Protein AF-A0A7Y3EBX9-F1 (afdb_monomer_lite)

Foldseek 3Di:
DEEQALLALQNLLVVVVCVLVVHDDAYDHQNHDVRSLVCCQVVVDVDYGAQVQSALVVCVRDADAEAQAPADLCCPSRVNHYYPCVPSVDDAHHSHGPDDDDDDDPVCCVVCVVVVVVVLVVVVVLQPDVVNVVVVVVVVGDNSSDDDDDPVVVVVNVVRSVVSCVVCVVSRDDD

pLDDT: mean 93.64, std 4.09, range [60.25, 98.0]

Structure (mmCIF, N/CA/C/O backbone):
data_AF-A0A7Y3EBX9-F1
#
_entry.id   AF-A0A7Y3EBX9-F1
#
loop_
_atom_site.group_PDB
_atom_site.id
_atom_site.type_symbol
_atom_site.label_atom_id
_atom_site.label_alt_id
_atom_site.label_comp_id
_atom_site.label_asym_id
_atom_site.label_entity_id
_atom_site.label_seq_id
_atom_site.pdbx_PDB_ins_code
_atom_site.Cartn_x
_atom_site.Cartn_y
_atom_site.Cartn_z
_atom_site.occupancy
_atom_site.B_iso_or_equiv
_atom_site.auth_seq_id
_atom_site.auth_comp_id
_atom_site.auth_asym_id
_atom_site.auth_atom_id
_atom_site.pdbx_PDB_model_num
ATOM 1 N N . PHE A 1 1 ? -6.452 8.422 14.262 1.00 95.88 1 PHE A N 1
ATOM 2 C CA . PHE A 1 1 ? -5.916 7.100 13.866 1.00 95.88 1 PHE A CA 1
ATOM 3 C C . PHE A 1 1 ? -4.425 7.190 13.594 1.00 95.88 1 PHE A C 1
ATOM 5 O O . PHE A 1 1 ? -3.949 8.232 13.154 1.00 95.88 1 PHE A O 1
ATOM 12 N N . GLY A 1 2 ? -3.678 6.121 13.857 1.00 96.81 2 GLY A N 1
ATOM 13 C CA . GLY A 1 2 ? -2.231 6.094 13.668 1.00 96.81 2 GLY A CA 1
ATOM 14 C C . GLY A 1 2 ? -1.807 5.676 12.259 1.00 96.81 2 GLY A C 1
ATOM 15 O O . GLY A 1 2 ? -2.325 4.715 11.678 1.00 96.81 2 GLY A O 1
ATOM 16 N N . VAL A 1 3 ? -0.803 6.363 11.712 1.00 95.75 3 VAL A N 1
ATOM 17 C CA . VAL A 1 3 ? -0.184 6.036 10.419 1.00 95.75 3 VAL A CA 1
ATOM 18 C C . VAL A 1 3 ? 1.333 6.020 10.511 1.00 95.75 3 VAL A C 1
ATOM 20 O O . VAL A 1 3 ? 1.958 6.655 11.357 1.00 95.75 3 VAL A O 1
ATOM 23 N N . SER A 1 4 ? 1.972 5.272 9.612 1.00 93.00 4 SER A N 1
ATOM 24 C CA . SER A 1 4 ? 3.436 5.244 9.557 1.00 93.00 4 SER A CA 1
ATOM 25 C C . SER A 1 4 ? 4.034 6.545 9.018 1.00 93.00 4 SER A C 1
ATOM 27 O O . SER A 1 4 ? 5.142 6.899 9.408 1.00 93.00 4 SER A O 1
ATOM 29 N N . ARG A 1 5 ? 3.329 7.222 8.111 1.00 92.25 5 ARG A N 1
ATOM 30 C CA . ARG A 1 5 ? 3.642 8.536 7.531 1.00 92.25 5 ARG A CA 1
ATOM 31 C C . ARG A 1 5 ? 2.372 9.069 6.860 1.00 92.25 5 ARG A C 1
ATOM 33 O O . ARG A 1 5 ? 1.512 8.261 6.516 1.00 92.25 5 ARG A O 1
ATOM 40 N N . LEU A 1 6 ? 2.271 10.380 6.657 1.00 93.25 6 LEU A N 1
ATOM 41 C CA . LEU A 1 6 ? 1.079 10.999 6.067 1.00 93.25 6 LEU A CA 1
ATOM 42 C C . LEU A 1 6 ? 0.880 10.560 4.607 1.00 93.25 6 LEU A C 1
ATOM 44 O O . LEU A 1 6 ? -0.088 9.867 4.311 1.00 93.25 6 LEU A O 1
ATOM 48 N N . ALA A 1 7 ? 1.847 10.823 3.724 1.00 90.69 7 ALA A N 1
ATOM 49 C CA . ALA A 1 7 ? 1.825 10.358 2.334 1.00 90.69 7 ALA A CA 1
ATOM 50 C C . ALA A 1 7 ? 2.083 8.837 2.223 1.00 90.69 7 ALA A C 1
ATOM 52 O O . ALA A 1 7 ? 3.222 8.381 2.070 1.00 90.69 7 ALA A O 1
ATOM 53 N N . HIS A 1 8 ? 1.028 8.029 2.361 1.00 93.12 8 HIS A N 1
ATOM 54 C CA . HIS A 1 8 ? 1.095 6.565 2.324 1.00 93.12 8 HIS A CA 1
ATOM 55 C C . HIS A 1 8 ? -0.238 5.943 1.862 1.00 93.12 8 HIS A C 1
ATOM 57 O O . HIS A 1 8 ? -1.284 6.424 2.296 1.00 93.12 8 HIS A O 1
ATOM 63 N N . PRO A 1 9 ? -0.237 4.829 1.091 1.00 94.44 9 PRO A N 1
ATOM 64 C CA . PRO A 1 9 ? -1.472 4.197 0.602 1.00 94.44 9 PRO A CA 1
ATOM 65 C C . PRO A 1 9 ? -2.489 3.882 1.708 1.00 94.44 9 PRO A C 1
ATOM 67 O O . PRO A 1 9 ? -3.676 4.142 1.561 1.00 94.44 9 PRO A O 1
ATOM 70 N N . ALA A 1 10 ? -2.025 3.385 2.860 1.00 95.00 10 ALA A N 1
ATOM 71 C CA . ALA A 1 10 ? -2.914 3.090 3.987 1.00 95.00 10 ALA A CA 1
ATOM 72 C C . ALA A 1 10 ? -3.555 4.351 4.605 1.00 95.00 10 ALA A C 1
ATOM 74 O O . ALA A 1 10 ? -4.680 4.279 5.089 1.00 95.00 10 ALA A O 1
ATOM 75 N N . THR A 1 11 ? -2.866 5.499 4.574 1.00 95.75 11 THR A N 1
ATOM 76 C CA . THR A 1 11 ? -3.440 6.779 5.017 1.00 95.75 11 THR A CA 1
ATOM 77 C C . THR A 1 11 ? -4.552 7.203 4.068 1.00 95.75 11 THR A C 1
ATOM 79 O O . THR A 1 11 ? -5.636 7.535 4.528 1.00 95.75 11 THR A O 1
ATOM 82 N N . LEU A 1 12 ? -4.310 7.110 2.755 1.00 96.12 12 LEU A N 1
ATOM 83 C CA . LEU A 1 12 ? -5.316 7.411 1.732 1.00 96.12 12 LEU A CA 1
ATOM 84 C C . LEU A 1 12 ? -6.556 6.527 1.881 1.00 96.12 12 LEU A C 1
ATOM 86 O O . LEU A 1 12 ? -7.665 7.039 1.837 1.00 96.12 12 LEU A O 1
ATOM 90 N N . GLY A 1 13 ? -6.379 5.225 2.128 1.00 96.19 13 GLY A N 1
ATOM 91 C CA . GLY A 1 13 ? -7.501 4.306 2.340 1.00 96.19 13 GLY A CA 1
ATOM 92 C C . GLY A 1 13 ? -8.354 4.684 3.550 1.00 96.19 13 GLY A C 1
ATOM 93 O O . GLY A 1 13 ? -9.577 4.718 3.460 1.00 96.19 13 GLY A O 1
ATOM 94 N N . ALA A 1 14 ? -7.719 5.042 4.669 1.00 96.75 14 ALA A N 1
ATOM 95 C CA . ALA A 1 14 ? -8.440 5.500 5.853 1.00 96.75 14 ALA A CA 1
ATOM 96 C C . ALA A 1 14 ? -9.150 6.847 5.622 1.00 96.75 14 ALA A C 1
ATOM 98 O O . ALA A 1 14 ? -10.298 6.996 6.025 1.00 96.75 14 ALA A O 1
ATOM 99 N N . LEU A 1 15 ? -8.516 7.809 4.944 1.00 96.50 15 LEU A N 1
ATOM 100 C CA . LEU A 1 15 ? -9.149 9.092 4.612 1.00 96.50 15 LEU A CA 1
ATOM 101 C C . LEU A 1 15 ? -10.332 8.917 3.650 1.00 96.50 15 LEU A C 1
ATOM 103 O O . LEU A 1 15 ? -11.392 9.500 3.870 1.00 96.50 15 LEU A O 1
ATOM 107 N N . ALA A 1 16 ? -10.191 8.053 2.643 1.00 96.38 16 ALA A N 1
ATOM 108 C CA . ALA A 1 16 ? -11.274 7.704 1.732 1.00 96.38 16 ALA A CA 1
ATOM 109 C C . ALA A 1 16 ? -12.440 7.023 2.467 1.00 96.38 16 ALA A C 1
ATOM 111 O O . ALA A 1 16 ? -13.598 7.317 2.176 1.00 96.38 16 ALA A O 1
ATOM 112 N N . LEU A 1 17 ? -12.155 6.164 3.455 1.00 97.00 17 LEU A N 1
ATOM 113 C CA . LEU A 1 17 ? -13.178 5.593 4.336 1.00 97.00 17 LEU A CA 1
ATOM 114 C C . LEU A 1 17 ? -13.905 6.678 5.138 1.00 97.00 17 LEU A C 1
ATOM 116 O O . LEU A 1 17 ? -15.132 6.648 5.225 1.00 97.00 17 LEU A O 1
ATOM 120 N N . GLY A 1 18 ? -13.166 7.643 5.690 1.00 96.38 18 GLY A N 1
ATOM 121 C CA . GLY A 1 18 ? -13.742 8.786 6.399 1.00 96.38 18 GLY A CA 1
ATOM 122 C C . GLY A 1 18 ? -14.710 9.563 5.509 1.00 96.38 18 GLY A C 1
ATOM 123 O O . GLY A 1 18 ? -15.890 9.681 5.828 1.00 96.38 18 GLY A O 1
ATOM 124 N N . LYS A 1 19 ? -14.251 9.963 4.316 1.00 95.50 19 LYS A N 1
ATOM 125 C CA . LYS A 1 19 ? -15.086 10.646 3.317 1.00 95.50 19 LYS A CA 1
ATOM 126 C C . LYS A 1 19 ? -16.335 9.842 2.944 1.00 95.50 19 LYS A C 1
ATOM 128 O O . LYS A 1 19 ? -17.418 10.412 2.876 1.00 95.50 19 LYS A O 1
ATOM 133 N N . LEU A 1 20 ? -16.191 8.539 2.699 1.00 96.31 20 LEU A N 1
ATOM 134 C CA . LEU A 1 20 ? -17.300 7.678 2.280 1.00 96.31 20 LEU A CA 1
ATOM 135 C C . LEU A 1 20 ? -18.374 7.532 3.364 1.00 96.31 20 LEU A C 1
ATOM 137 O O . LEU A 1 20 ? -19.560 7.470 3.055 1.00 96.31 20 LEU A O 1
ATOM 141 N N . THR A 1 21 ? -17.960 7.460 4.626 1.00 95.88 21 THR A N 1
ATOM 142 C CA . THR A 1 21 ? -18.863 7.224 5.763 1.00 95.88 21 THR A CA 1
ATOM 143 C C . THR A 1 21 ? -19.344 8.506 6.444 1.00 95.88 21 THR A C 1
ATOM 145 O O . THR A 1 21 ? -20.217 8.442 7.305 1.00 95.88 21 THR A O 1
ATOM 148 N N . GLY A 1 22 ? -18.781 9.663 6.083 1.00 96.38 22 GLY A N 1
ATOM 149 C CA . GLY A 1 22 ? -18.982 10.927 6.794 1.00 96.38 22 GLY A CA 1
ATOM 150 C C . GLY A 1 22 ? -18.223 11.012 8.122 1.00 96.38 22 GLY A C 1
ATOM 151 O O . GLY A 1 22 ? -18.442 11.948 8.887 1.00 96.38 22 GLY A O 1
ATOM 152 N N . ALA A 1 23 ? -17.346 10.048 8.417 1.00 95.75 23 ALA A N 1
ATOM 153 C CA . ALA A 1 23 ? -16.508 10.080 9.603 1.00 95.75 23 ALA A CA 1
ATOM 154 C C . ALA A 1 23 ? -15.327 11.042 9.417 1.00 95.75 23 ALA A C 1
ATOM 156 O O . ALA A 1 23 ? -14.645 11.043 8.391 1.00 95.75 23 ALA A O 1
ATOM 157 N N . GLU A 1 24 ? -15.037 11.817 10.457 1.00 93.62 24 GLU A N 1
ATOM 158 C CA . GLU A 1 24 ? -13.867 12.686 10.494 1.00 93.62 24 GLU A CA 1
ATOM 159 C C . GLU A 1 24 ? -12.699 11.966 11.160 1.00 93.62 24 GLU A C 1
ATOM 161 O O . GLU A 1 24 ? -12.768 11.536 12.313 1.00 93.62 24 GLU A O 1
ATOM 166 N N . PHE A 1 25 ? -11.597 11.837 10.427 1.00 94.06 25 PHE A N 1
ATOM 167 C CA . PHE A 1 25 ? -10.410 11.153 10.913 1.00 94.06 25 PHE A CA 1
ATOM 168 C C . PHE A 1 25 ? -9.210 12.091 10.967 1.00 94.06 25 PHE A C 1
ATOM 170 O O . PHE A 1 25 ? -8.854 12.727 9.980 1.00 94.06 25 PHE A O 1
ATOM 177 N N . ASN A 1 26 ? -8.521 12.096 12.110 1.00 91.75 26 ASN A N 1
ATOM 178 C CA . ASN A 1 26 ? -7.251 12.795 12.282 1.00 91.75 26 ASN A CA 1
ATOM 179 C C . ASN A 1 26 ? -6.066 11.813 12.127 1.00 91.75 26 ASN A C 1
ATOM 181 O O . ASN A 1 26 ? -5.910 10.927 12.986 1.00 91.75 26 ASN A O 1
ATOM 185 N N . PRO A 1 27 ? -5.254 11.899 11.052 1.00 94.19 27 PRO A N 1
ATOM 186 C CA . PRO A 1 27 ? -4.079 11.050 10.876 1.00 94.19 27 PRO A CA 1
ATOM 187 C C . PRO A 1 27 ? -2.925 11.498 11.784 1.00 94.19 27 PRO A C 1
ATOM 189 O O . PRO A 1 27 ? -2.443 12.622 11.691 1.00 94.19 27 PRO A O 1
ATOM 192 N N . VAL A 1 28 ? -2.421 10.589 12.621 1.00 95.56 28 VAL A N 1
ATOM 193 C CA . VAL A 1 28 ? -1.276 10.838 13.514 1.00 95.56 28 VAL A CA 1
ATOM 194 C C . VAL A 1 28 ? -0.052 10.060 13.008 1.00 95.56 28 VAL A C 1
ATOM 196 O O . VAL A 1 28 ? -0.071 8.823 13.025 1.00 95.56 28 VAL A O 1
ATOM 199 N N . PRO A 1 29 ? 1.009 10.728 12.513 1.00 95.19 29 PRO A N 1
ATOM 200 C CA . PRO A 1 29 ? 2.190 10.051 11.988 1.00 95.19 29 PRO A CA 1
ATOM 201 C C . PRO A 1 29 ? 3.162 9.630 13.100 1.00 95.19 29 PRO A C 1
ATOM 203 O O . PRO A 1 29 ? 3.606 10.447 13.896 1.00 95.19 29 PRO A O 1
ATOM 206 N N . PHE A 1 30 ? 3.580 8.361 13.088 1.00 95.62 30 PHE A N 1
ATOM 207 C CA . PHE A 1 30 ? 4.510 7.791 14.079 1.00 95.62 30 PHE A CA 1
ATOM 208 C C . PHE A 1 30 ? 5.898 7.430 13.513 1.00 95.62 30 PHE A C 1
ATOM 210 O O . PHE A 1 30 ? 6.653 6.666 14.117 1.00 95.62 30 PHE A O 1
ATOM 217 N N . SER A 1 31 ? 6.259 7.942 12.333 1.00 91.94 31 SER A N 1
ATOM 218 C CA . SER A 1 31 ? 7.574 7.717 11.699 1.00 91.94 31 SER A CA 1
ATOM 219 C C . SER A 1 31 ? 7.932 6.242 11.466 1.00 91.94 31 SER A C 1
ATOM 221 O O . SER A 1 31 ? 9.096 5.845 11.496 1.00 91.94 31 SER A O 1
ATOM 223 N N . GLY A 1 32 ? 6.934 5.396 11.203 1.00 91.88 32 GLY A N 1
ATOM 224 C CA . GLY A 1 32 ? 7.168 4.019 10.786 1.00 91.88 32 GLY A CA 1
ATOM 225 C C . GLY A 1 32 ? 6.138 3.008 11.262 1.00 91.88 32 GLY A C 1
ATOM 226 O O . GLY A 1 32 ? 5.194 3.298 11.994 1.00 91.88 32 GLY A O 1
ATOM 227 N N . GLY A 1 33 ? 6.324 1.773 10.793 1.00 92.56 33 GLY A N 1
ATOM 228 C CA . GLY A 1 33 ? 5.405 0.673 11.059 1.00 92.56 33 GLY A CA 1
ATOM 229 C C . GLY A 1 33 ? 5.344 0.276 12.534 1.00 92.56 33 GLY A C 1
ATOM 230 O O . GLY A 1 33 ? 4.274 0.024 13.077 1.00 92.56 33 GLY A O 1
ATOM 231 N N . LYS A 1 34 ? 6.519 0.223 13.167 1.00 94.19 34 LYS A N 1
ATOM 232 C CA . LYS A 1 34 ? 6.708 -0.240 14.545 1.00 94.19 34 LYS A CA 1
ATOM 233 C C . LYS A 1 34 ? 6.032 0.681 15.563 1.00 94.19 34 LYS A C 1
ATOM 235 O O . LYS A 1 34 ? 5.261 0.186 16.373 1.00 94.19 34 LYS A O 1
ATOM 240 N N . ASN A 1 35 ? 6.302 1.982 15.490 1.00 96.62 35 ASN A N 1
ATOM 241 C CA . ASN A 1 35 ? 5.782 2.961 16.444 1.00 96.62 35 ASN A CA 1
ATOM 242 C C . ASN A 1 35 ? 4.265 3.131 16.307 1.00 96.62 35 ASN A C 1
ATOM 244 O O . ASN A 1 35 ? 3.578 3.170 17.314 1.00 96.62 35 ASN A O 1
ATOM 248 N N . ASN A 1 36 ? 3.735 3.114 15.077 1.00 96.44 36 ASN A N 1
ATOM 249 C CA . ASN A 1 36 ? 2.286 3.137 14.864 1.00 96.44 36 ASN A CA 1
ATOM 250 C C . ASN A 1 36 ? 1.589 1.939 15.543 1.00 96.44 36 ASN A C 1
ATOM 252 O O . ASN A 1 36 ? 0.633 2.116 16.284 1.00 96.44 36 ASN A O 1
ATOM 256 N N . ARG A 1 37 ? 2.116 0.713 15.384 1.00 95.75 37 ARG A N 1
ATOM 257 C CA . ARG A 1 37 ? 1.571 -0.455 16.103 1.00 95.75 37 ARG A CA 1
ATOM 258 C C . ARG A 1 37 ? 1.646 -0.310 17.619 1.00 95.75 37 ARG A C 1
ATOM 260 O O . ARG A 1 37 ? 0.748 -0.788 18.298 1.00 95.75 37 ARG A O 1
ATOM 267 N N . ALA A 1 38 ? 2.725 0.277 18.136 1.00 96.62 38 ALA A N 1
ATOM 268 C CA . ALA A 1 38 ? 2.862 0.509 19.568 1.00 96.62 38 ALA A CA 1
ATOM 269 C C . ALA A 1 38 ? 1.764 1.457 20.065 1.00 96.62 38 ALA A C 1
ATOM 271 O O . ALA A 1 38 ? 1.054 1.076 20.982 1.00 96.62 38 ALA A O 1
ATOM 272 N N . ALA A 1 39 ? 1.553 2.586 19.382 1.00 97.38 39 ALA A N 1
ATOM 273 C CA . ALA A 1 39 ? 0.505 3.553 19.705 1.00 97.38 39 ALA A CA 1
ATOM 274 C C . ALA A 1 39 ? -0.908 2.943 19.679 1.00 97.38 39 ALA A C 1
ATOM 276 O O . ALA A 1 39 ? -1.725 3.219 20.551 1.00 97.38 39 ALA A O 1
ATOM 277 N N . VAL A 1 40 ? -1.197 2.067 18.708 1.00 97.12 40 VAL A N 1
ATOM 278 C CA . VAL A 1 40 ? -2.471 1.323 18.675 1.00 97.12 40 VAL A CA 1
ATOM 279 C C . VAL A 1 40 ? -2.579 0.372 19.870 1.00 97.12 40 VAL A C 1
ATOM 281 O O . VAL A 1 40 ? -3.615 0.312 20.520 1.00 97.12 40 VAL A O 1
ATOM 284 N N . ALA A 1 41 ? -1.516 -0.373 20.182 1.00 96.56 41 ALA A N 1
ATOM 285 C CA . ALA A 1 41 ? -1.528 -1.340 21.279 1.00 96.56 41 ALA A CA 1
ATOM 286 C C . ALA A 1 41 ? -1.617 -0.685 22.668 1.00 96.56 41 ALA A C 1
ATOM 288 O O . ALA A 1 41 ? -2.145 -1.301 23.589 1.00 96.56 41 ALA A O 1
ATOM 289 N N . THR A 1 42 ? -1.093 0.534 22.826 1.00 96.31 42 THR A N 1
ATOM 290 C CA . THR A 1 42 ? -1.160 1.311 24.073 1.00 96.31 42 THR A CA 1
ATOM 291 C C . THR A 1 42 ? -2.435 2.146 24.192 1.00 96.31 42 THR A C 1
ATOM 293 O O . THR A 1 42 ? -2.682 2.701 25.259 1.00 96.31 42 THR A O 1
ATOM 296 N N . GLY A 1 43 ? -3.256 2.220 23.138 1.00 96.25 43 GLY A N 1
ATOM 297 C CA . GLY A 1 43 ? -4.482 3.020 23.120 1.00 96.25 43 GLY A CA 1
ATOM 298 C C . GLY A 1 43 ? -4.250 4.524 22.938 1.00 96.25 43 GLY A C 1
ATOM 299 O O . GLY A 1 43 ? -5.160 5.310 23.174 1.00 96.25 43 GLY A O 1
ATOM 300 N N . GLU A 1 44 ? -3.059 4.945 22.503 1.00 97.19 44 GLU A N 1
ATOM 301 C CA . GLU A 1 44 ? -2.780 6.344 22.131 1.00 97.19 44 GLU A CA 1
ATOM 302 C C . GLU A 1 44 ? -3.574 6.784 20.889 1.00 97.19 44 GLU A C 1
ATOM 304 O O . GLU A 1 44 ? -3.780 7.975 20.660 1.00 97.19 44 GLU A O 1
ATOM 309 N N . VAL A 1 45 ? -4.004 5.819 20.073 1.00 97.62 45 VAL A N 1
ATOM 310 C CA . VAL A 1 45 ? -4.912 6.003 18.937 1.00 97.62 45 VAL A CA 1
ATOM 311 C C . VAL A 1 45 ? -5.922 4.857 18.885 1.00 97.62 45 VAL A C 1
ATOM 313 O O . VAL A 1 45 ? -5.589 3.723 19.218 1.00 97.62 45 VAL A O 1
ATOM 316 N N . ASP A 1 46 ? -7.130 5.129 18.389 1.00 95.94 46 ASP A N 1
ATOM 317 C CA . ASP A 1 46 ? -8.232 4.149 18.369 1.00 95.94 46 ASP A CA 1
ATOM 318 C C . ASP A 1 46 ? -7.982 2.975 17.410 1.00 95.94 46 ASP A C 1
ATOM 320 O O . ASP A 1 46 ? -8.355 1.832 17.665 1.00 95.94 46 ASP A O 1
ATOM 324 N N . PHE A 1 47 ? -7.346 3.263 16.273 1.00 97.19 47 PHE A N 1
ATOM 325 C CA . PHE A 1 47 ? -6.954 2.281 15.266 1.00 97.19 47 PHE A CA 1
ATOM 326 C C . PHE A 1 47 ? -5.743 2.772 14.470 1.00 97.19 47 PHE A C 1
ATOM 328 O O . PHE A 1 47 ? -5.390 3.957 14.502 1.00 97.19 47 PHE A O 1
ATOM 335 N N . GLY A 1 48 ? -5.118 1.862 13.721 1.00 96.62 48 GLY A N 1
ATOM 336 C CA . GLY A 1 48 ? -4.010 2.172 12.821 1.00 96.62 48 GLY A CA 1
ATOM 337 C C . GLY A 1 48 ? -4.254 1.676 11.400 1.00 96.62 48 GLY A C 1
ATOM 338 O O . GLY A 1 48 ? -4.858 0.625 11.197 1.00 96.62 48 GLY A O 1
ATOM 339 N N . ALA A 1 49 ? -3.740 2.410 10.412 1.00 96.25 49 ALA A N 1
ATOM 340 C CA . ALA A 1 49 ? -3.790 2.023 9.002 1.00 96.25 49 ALA A CA 1
ATOM 341 C C . ALA A 1 49 ? -2.384 1.667 8.492 1.00 96.25 49 ALA A C 1
ATOM 343 O O . ALA A 1 49 ? -1.482 2.513 8.466 1.00 96.25 49 ALA A O 1
ATOM 344 N N . GLN A 1 50 ? -2.164 0.397 8.122 1.00 93.06 50 GLN A N 1
ATOM 345 C CA . GLN A 1 50 ? -0.834 -0.161 7.829 1.00 93.06 50 GLN A CA 1
ATOM 346 C C . GLN A 1 50 ? -0.863 -1.313 6.810 1.00 93.06 50 GLN A C 1
ATOM 348 O O . GLN A 1 50 ? -1.915 -1.912 6.607 1.00 93.06 50 GLN A O 1
ATOM 353 N N . PRO A 1 51 ? 0.293 -1.685 6.216 1.00 92.50 51 PRO A N 1
ATOM 354 C CA . PRO A 1 51 ? 0.412 -2.919 5.440 1.00 92.50 51 PRO A CA 1
ATOM 355 C C . PRO A 1 51 ? 0.013 -4.155 6.259 1.00 92.50 51 PRO A C 1
ATOM 357 O O . PRO A 1 51 ? 0.619 -4.431 7.305 1.00 92.50 51 PRO A O 1
ATOM 360 N N . SER A 1 52 ? -0.946 -4.931 5.749 1.00 91.69 52 SER A N 1
ATOM 361 C CA . SER A 1 52 ? -1.513 -6.115 6.413 1.00 91.69 52 SER A CA 1
ATOM 362 C C . SER A 1 52 ? -0.460 -7.174 6.750 1.00 91.69 52 SER A C 1
ATOM 364 O O . SER A 1 52 ? -0.510 -7.747 7.837 1.00 91.69 52 SER A O 1
ATOM 366 N N . GLY A 1 53 ? 0.574 -7.357 5.920 1.00 87.81 53 GLY A N 1
ATOM 367 C CA . GLY A 1 53 ? 1.677 -8.289 6.204 1.00 87.81 53 GLY A CA 1
ATOM 368 C C . GLY A 1 53 ? 2.420 -8.024 7.516 1.00 87.81 53 GLY A C 1
ATOM 369 O O . GLY A 1 53 ? 2.929 -8.945 8.156 1.00 87.81 53 GLY A O 1
ATOM 370 N N . THR A 1 54 ? 2.428 -6.775 7.987 1.00 86.56 54 THR A N 1
ATOM 371 C CA . THR A 1 54 ? 3.029 -6.439 9.287 1.00 86.56 54 THR A CA 1
ATOM 372 C C . THR A 1 54 ? 2.093 -6.676 10.476 1.00 86.56 54 THR A C 1
ATOM 374 O O . THR A 1 54 ? 2.557 -6.672 11.620 1.00 86.56 54 THR A O 1
ATOM 377 N N . ILE A 1 55 ? 0.804 -6.896 10.213 1.00 91.62 55 ILE A N 1
ATOM 378 C CA . ILE A 1 55 ? -0.258 -7.063 11.208 1.00 91.62 55 ILE A CA 1
ATOM 379 C C . ILE A 1 55 ? -0.608 -8.536 11.398 1.00 91.62 55 ILE A C 1
ATOM 381 O O . ILE A 1 55 ? -0.636 -8.997 12.533 1.00 91.62 55 ILE A O 1
ATOM 385 N N . VAL A 1 56 ? -0.791 -9.300 10.317 1.00 90.56 56 VAL A N 1
ATOM 386 C CA . VAL A 1 56 ? -1.260 -10.699 10.397 1.00 90.56 56 VAL A CA 1
ATOM 387 C C . VAL A 1 56 ? -0.295 -11.629 11.132 1.00 90.56 56 VAL A C 1
ATOM 389 O O . VAL A 1 56 ? -0.716 -12.511 11.872 1.00 90.56 56 VAL A O 1
ATOM 392 N N . SER A 1 57 ? 1.011 -11.346 11.081 1.00 86.81 57 SER A N 1
ATOM 393 C CA . SER A 1 57 ? 2.018 -12.032 11.912 1.00 86.81 57 SER A CA 1
ATOM 394 C C . SER A 1 57 ? 1.892 -11.746 13.421 1.00 86.81 57 SER A C 1
ATOM 396 O O . SER A 1 57 ? 2.631 -12.312 14.226 1.00 86.81 57 SER A O 1
ATOM 398 N N . ARG A 1 58 ? 0.982 -10.851 13.821 1.00 90.06 58 ARG A N 1
ATOM 399 C CA . ARG A 1 58 ? 0.731 -10.382 15.192 1.00 90.06 58 ARG A CA 1
ATOM 400 C C . ARG A 1 58 ? -0.754 -10.487 15.570 1.00 90.06 58 ARG A C 1
ATOM 402 O O . ARG A 1 58 ? -1.202 -9.744 16.439 1.00 90.06 58 ARG A O 1
ATOM 409 N N . GLY A 1 59 ? -1.489 -11.430 14.970 1.00 87.62 59 GLY A N 1
ATOM 410 C CA . GLY A 1 59 ? -2.940 -11.613 15.147 1.00 87.62 59 GLY A CA 1
ATOM 411 C C . GLY A 1 59 ? -3.437 -11.763 16.595 1.00 87.62 59 GLY A C 1
ATOM 412 O O . GLY A 1 59 ? -4.600 -11.509 16.873 1.00 87.62 59 GLY A O 1
ATOM 413 N N . LYS A 1 60 ? -2.558 -12.113 17.548 1.0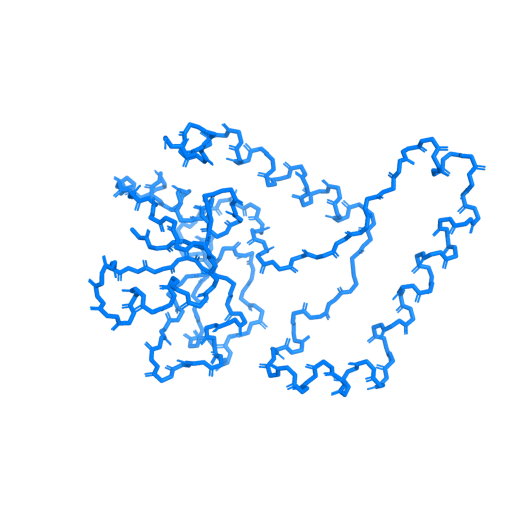0 90.00 60 LYS A N 1
ATOM 414 C CA . LYS A 1 60 ? -2.897 -12.135 18.985 1.00 90.00 60 LYS A CA 1
ATOM 415 C C . LYS A 1 60 ? -3.176 -10.747 19.569 1.00 90.00 60 LYS A C 1
ATOM 417 O O . LYS A 1 60 ? -3.929 -10.642 20.526 1.00 90.00 60 LYS A O 1
ATOM 422 N N . ASN A 1 61 ? -2.544 -9.712 19.016 1.00 91.31 61 ASN A N 1
ATOM 423 C CA . ASN A 1 61 ? -2.595 -8.347 19.545 1.00 91.31 61 ASN A CA 1
ATOM 424 C C . ASN A 1 61 ? -3.347 -7.389 18.616 1.00 91.31 61 ASN A C 1
ATOM 426 O O . ASN A 1 61 ? -3.702 -6.292 19.028 1.00 91.31 61 ASN A O 1
ATOM 430 N N . PHE A 1 62 ? -3.533 -7.771 17.352 1.00 94.56 62 PHE A N 1
ATOM 431 C CA . PHE A 1 62 ? -4.134 -6.917 16.338 1.00 94.56 62 PHE A CA 1
ATOM 432 C C . PHE A 1 62 ? -5.102 -7.717 15.481 1.00 94.56 62 PHE A C 1
ATOM 434 O O . PHE A 1 62 ? -4.797 -8.836 15.075 1.00 94.56 62 PHE A O 1
ATOM 441 N N . LYS A 1 63 ? -6.223 -7.089 15.135 1.00 93.88 63 LYS A N 1
ATOM 442 C CA . LYS A 1 63 ? -7.191 -7.603 14.172 1.00 93.88 63 LYS A CA 1
ATOM 443 C C . LYS A 1 63 ? -7.181 -6.722 12.927 1.00 93.88 63 LYS A C 1
ATOM 445 O O . LYS A 1 63 ? -7.111 -5.498 13.032 1.00 93.88 63 LYS A O 1
ATOM 450 N N . VAL A 1 64 ? -7.236 -7.341 11.750 1.00 96.06 64 VAL A N 1
ATOM 451 C CA . VAL A 1 64 ? -7.445 -6.611 10.496 1.00 96.06 64 VAL A CA 1
ATOM 452 C C . VAL A 1 64 ? -8.945 -6.385 10.341 1.00 96.06 64 VAL A C 1
ATOM 454 O O . VAL A 1 64 ? -9.709 -7.343 10.346 1.00 96.06 64 VAL A O 1
ATOM 457 N N . LEU A 1 65 ? -9.369 -5.123 10.266 1.00 96.06 65 LEU A N 1
ATOM 458 C CA . LEU A 1 65 ? -10.793 -4.765 10.206 1.00 96.06 65 LEU A CA 1
ATOM 459 C C . LEU A 1 65 ? -11.292 -4.546 8.777 1.00 96.06 65 LEU A C 1
ATOM 461 O O . LEU A 1 65 ? -12.454 -4.804 8.487 1.00 96.06 65 LEU A O 1
ATOM 465 N N . LEU A 1 66 ? -10.421 -4.050 7.898 1.00 97.12 66 LEU A N 1
ATOM 466 C CA . LEU A 1 66 ? -10.773 -3.667 6.538 1.00 97.12 66 LEU A CA 1
ATOM 467 C C . LEU A 1 66 ? -9.531 -3.710 5.645 1.00 97.12 66 LEU A C 1
ATOM 469 O O . LEU A 1 66 ? -8.451 -3.281 6.060 1.00 97.12 66 LEU A O 1
ATOM 473 N N . MET A 1 67 ? -9.690 -4.198 4.418 1.00 96.94 67 MET A N 1
ATOM 474 C CA . MET A 1 67 ? -8.656 -4.180 3.383 1.00 96.94 67 MET A CA 1
ATOM 475 C C . MET A 1 67 ? -8.939 -3.081 2.353 1.00 96.94 67 MET A C 1
ATOM 477 O O . MET A 1 67 ? -10.048 -2.972 1.835 1.00 96.94 67 MET A O 1
ATOM 481 N N . PHE A 1 68 ? -7.916 -2.303 1.994 1.00 96.25 68 PHE A N 1
ATOM 482 C CA . PHE A 1 68 ? -7.993 -1.275 0.941 1.00 96.25 68 PHE A CA 1
ATOM 483 C C . PHE A 1 68 ? -7.562 -1.815 -0.432 1.00 96.25 68 PHE A C 1
ATOM 485 O O . PHE A 1 68 ? -6.878 -1.143 -1.199 1.00 96.25 68 PHE A O 1
ATOM 492 N N . THR A 1 69 ? -7.898 -3.069 -0.718 1.00 94.44 69 THR A N 1
ATOM 493 C CA . THR A 1 69 ? -7.577 -3.788 -1.958 1.00 94.44 69 THR A CA 1
ATOM 494 C C . THR A 1 69 ? -8.863 -4.342 -2.556 1.00 94.44 69 THR A C 1
ATOM 496 O O . THR A 1 69 ? -9.810 -4.593 -1.820 1.00 94.44 69 THR A O 1
ATOM 499 N N . HIS A 1 70 ? -8.912 -4.574 -3.870 1.00 95.25 70 HIS A N 1
ATOM 500 C CA . HIS A 1 70 ? -10.119 -5.108 -4.525 1.00 95.25 70 HIS A CA 1
ATOM 501 C C . HIS A 1 70 ? -10.511 -6.502 -4.027 1.00 95.25 70 HIS A C 1
ATOM 503 O O . HIS A 1 70 ? -11.670 -6.881 -4.098 1.00 95.25 70 HIS A O 1
ATOM 509 N N . LYS A 1 71 ? -9.536 -7.286 -3.561 1.00 94.88 71 LYS A N 1
ATOM 510 C CA . LYS A 1 71 ? -9.740 -8.605 -2.960 1.00 94.88 71 LYS A CA 1
ATOM 511 C C . LYS A 1 71 ? -8.915 -8.702 -1.690 1.00 94.88 71 LYS A C 1
ATOM 513 O O . LYS A 1 71 ? -7.864 -8.062 -1.597 1.00 94.88 71 LYS A O 1
ATOM 518 N N . ASN A 1 72 ? -9.355 -9.517 -0.738 1.00 95.19 72 ASN A N 1
ATOM 519 C CA . ASN A 1 72 ? -8.515 -9.929 0.379 1.00 95.19 72 ASN A CA 1
ATOM 520 C C . ASN A 1 72 ? -7.599 -11.076 -0.095 1.00 95.19 72 ASN A C 1
ATOM 522 O O . ASN A 1 72 ? -8.107 -12.161 -0.371 1.00 95.19 72 ASN A O 1
ATOM 526 N N . PRO A 1 73 ? -6.275 -10.868 -0.217 1.00 92.38 73 PRO A N 1
ATOM 527 C CA . PRO A 1 73 ? -5.365 -11.907 -0.705 1.00 92.38 73 PRO A CA 1
ATOM 528 C C . PRO A 1 73 ? -5.030 -12.964 0.358 1.00 92.38 73 PRO A C 1
ATOM 530 O O . PRO A 1 73 ? -4.374 -13.950 0.047 1.00 92.38 73 PRO A O 1
ATOM 533 N N . ILE A 1 74 ? -5.427 -12.749 1.615 1.00 93.94 74 ILE A N 1
ATOM 534 C CA . ILE A 1 74 ? -5.038 -13.577 2.761 1.00 93.94 74 ILE A CA 1
ATOM 535 C C . ILE A 1 74 ? -6.219 -13.835 3.718 1.00 93.94 74 ILE A C 1
ATOM 537 O O . ILE A 1 74 ? -6.106 -13.560 4.920 1.00 93.94 74 ILE A O 1
ATOM 541 N N . PRO A 1 75 ? -7.372 -14.331 3.228 1.00 95.06 75 PRO A N 1
ATOM 542 C CA . PRO A 1 75 ? -8.588 -14.465 4.036 1.00 95.06 75 PRO A CA 1
ATOM 543 C C . PRO A 1 75 ? -8.368 -15.339 5.280 1.00 95.06 75 PRO A C 1
ATOM 545 O O . PRO A 1 75 ? -8.773 -14.950 6.374 1.00 95.06 75 PRO A O 1
ATOM 548 N N . ASP A 1 76 ? -7.615 -16.432 5.149 1.00 93.00 76 ASP A N 1
ATOM 549 C CA . ASP A 1 76 ? -7.410 -17.417 6.220 1.00 93.00 76 ASP A CA 1
ATOM 550 C C . ASP A 1 76 ? -6.659 -16.864 7.441 1.00 93.00 76 ASP A C 1
ATOM 552 O O . ASP A 1 76 ? -6.893 -17.286 8.571 1.00 93.00 76 ASP A O 1
ATOM 556 N N . ILE A 1 77 ? -5.755 -15.901 7.234 1.00 92.50 77 ILE A N 1
ATOM 557 C CA . ILE A 1 77 ? -4.892 -15.343 8.295 1.00 92.50 77 ILE A CA 1
ATOM 558 C C . ILE A 1 77 ? -5.237 -13.895 8.656 1.00 92.50 77 ILE A C 1
ATOM 560 O O . ILE A 1 77 ? -4.576 -13.286 9.498 1.00 92.50 77 ILE A O 1
ATOM 564 N N . SER A 1 78 ? -6.258 -13.328 8.014 1.00 93.94 78 SER A N 1
ATOM 565 C CA . SER A 1 78 ? -6.775 -11.986 8.301 1.00 93.94 78 SER A CA 1
ATOM 566 C C . SER A 1 78 ? -8.164 -12.004 8.938 1.00 93.94 78 SER A C 1
ATOM 568 O O . SER A 1 78 ? -8.789 -10.951 9.011 1.00 93.94 78 SER A O 1
ATOM 570 N N . ASP A 1 79 ? -8.634 -13.170 9.403 1.00 92.88 79 ASP A N 1
ATOM 571 C CA . ASP A 1 79 ? -10.001 -13.369 9.915 1.00 92.88 79 ASP A CA 1
ATOM 572 C C . ASP A 1 79 ? -11.064 -12.975 8.873 1.00 92.88 79 ASP A C 1
ATOM 574 O O . ASP A 1 79 ? -12.060 -12.322 9.177 1.00 92.88 79 ASP A O 1
ATOM 578 N N . ASN A 1 80 ? -10.780 -13.304 7.606 1.00 95.31 80 ASN A N 1
ATOM 579 C CA . ASN A 1 80 ? -11.575 -12.949 6.435 1.00 95.31 80 ASN A CA 1
ATOM 580 C C . ASN A 1 80 ? -12.007 -11.471 6.414 1.00 95.31 80 ASN A C 1
ATOM 582 O O . ASN A 1 80 ? -13.159 -11.151 6.115 1.00 95.31 80 ASN A O 1
ATOM 586 N N . ALA A 1 81 ? -11.084 -10.563 6.757 1.00 96.94 81 ALA A N 1
ATOM 587 C CA . ALA A 1 81 ? -11.366 -9.133 6.764 1.00 96.94 81 ALA A CA 1
ATOM 588 C C . ALA A 1 81 ? -11.978 -8.691 5.419 1.00 96.94 81 ALA A C 1
ATOM 590 O O . ALA A 1 81 ? -11.414 -9.008 4.361 1.00 96.94 81 ALA A O 1
ATOM 591 N N . PRO A 1 82 ? -13.106 -7.962 5.431 1.00 97.81 82 PRO A N 1
ATOM 592 C CA . PRO A 1 82 ? -13.744 -7.528 4.202 1.00 97.81 82 PRO A CA 1
ATOM 593 C C . PRO A 1 82 ? -12.884 -6.490 3.478 1.00 97.81 82 PRO A C 1
ATOM 595 O O . PRO A 1 82 ? -12.040 -5.811 4.075 1.00 97.81 82 PRO A O 1
ATOM 598 N N . THR A 1 83 ? -13.119 -6.336 2.179 1.00 97.88 83 THR A N 1
ATOM 599 C CA . THR A 1 83 ? -12.573 -5.203 1.432 1.00 97.88 83 THR A CA 1
ATOM 600 C C . THR A 1 83 ? -13.475 -3.982 1.589 1.00 97.88 83 THR A C 1
ATOM 602 O O . THR A 1 83 ? -14.681 -4.106 1.806 1.00 97.88 83 THR A O 1
ATOM 605 N N . MET A 1 84 ? -12.900 -2.785 1.473 1.00 97.06 84 MET A N 1
ATOM 606 C CA . MET A 1 84 ? -13.673 -1.542 1.498 1.00 97.06 84 MET A CA 1
ATOM 607 C C . MET A 1 84 ? -14.691 -1.475 0.355 1.00 97.06 84 MET A C 1
ATOM 609 O O . MET A 1 84 ? -15.825 -1.056 0.580 1.00 97.06 84 MET A O 1
ATOM 613 N N . ASN A 1 85 ? -14.299 -1.917 -0.843 1.00 96.88 85 ASN A N 1
ATOM 614 C CA . ASN A 1 85 ? -15.180 -1.913 -2.006 1.00 96.88 85 ASN A CA 1
ATOM 615 C C . ASN A 1 85 ? -16.370 -2.855 -1.808 1.00 96.88 85 ASN A C 1
ATOM 617 O O . ASN A 1 85 ? -17.500 -2.418 -1.996 1.00 96.88 85 ASN A O 1
ATOM 621 N N . ASP A 1 86 ? -16.144 -4.090 -1.351 1.00 97.25 86 ASP A N 1
ATOM 622 C CA . ASP A 1 86 ? -17.231 -5.059 -1.159 1.00 97.25 86 ASP A CA 1
ATOM 623 C C . ASP A 1 86 ? -18.153 -4.667 0.004 1.00 97.25 86 ASP A C 1
ATOM 625 O O . ASP A 1 86 ? -19.368 -4.825 -0.085 1.00 97.25 86 ASP A O 1
ATOM 629 N N . HIS A 1 87 ? -17.596 -4.150 1.105 1.00 97.62 87 HIS A N 1
ATOM 630 C CA . HIS A 1 87 ? -18.385 -3.847 2.302 1.00 97.62 87 HIS A CA 1
ATOM 631 C C . HIS A 1 87 ? -19.201 -2.558 2.182 1.00 97.62 87 HIS A C 1
ATOM 633 O O . HIS A 1 87 ? -20.339 -2.507 2.640 1.00 97.62 87 HIS A O 1
ATOM 639 N N . PHE A 1 88 ? -18.624 -1.515 1.579 1.00 96.88 88 PHE A N 1
ATOM 640 C CA . PHE A 1 88 ? -19.257 -0.198 1.475 1.00 96.88 88 PHE A CA 1
ATOM 641 C C . PHE A 1 88 ? -19.753 0.130 0.061 1.00 96.88 88 PHE A C 1
ATOM 643 O O . PHE A 1 88 ? -20.146 1.268 -0.190 1.00 96.88 88 PHE A O 1
ATOM 650 N N . ASN A 1 89 ? -19.729 -0.839 -0.863 1.00 95.00 89 ASN A N 1
ATOM 651 C CA . ASN A 1 89 ? -20.049 -0.639 -2.280 1.00 95.00 89 ASN A CA 1
ATOM 652 C C . ASN A 1 89 ? -19.258 0.534 -2.896 1.00 95.00 89 ASN A C 1
ATOM 654 O O . ASN A 1 89 ? -19.796 1.384 -3.610 1.00 95.00 89 ASN A O 1
ATOM 658 N N . ALA A 1 90 ? -17.973 0.614 -2.544 1.00 94.38 90 ALA A N 1
ATOM 659 C CA . ALA A 1 90 ? -17.066 1.657 -3.003 1.00 94.38 90 ALA A CA 1
ATOM 660 C C . ALA A 1 90 ? -16.370 1.254 -4.309 1.00 94.38 90 ALA A C 1
ATOM 662 O O . ALA A 1 90 ? -16.274 0.076 -4.650 1.00 94.38 90 ALA A O 1
ATOM 663 N N . ASN A 1 91 ? -15.828 2.244 -5.015 1.00 93.31 91 ASN A N 1
ATOM 664 C CA . ASN A 1 91 ? -15.035 2.034 -6.224 1.00 93.31 91 ASN A CA 1
ATOM 665 C C . ASN A 1 91 ? -13.649 2.671 -6.079 1.00 93.31 91 ASN A C 1
ATOM 667 O O . ASN A 1 91 ? -13.298 3.603 -6.801 1.00 93.31 91 ASN A O 1
ATOM 671 N N . LEU A 1 92 ? -12.888 2.216 -5.081 1.00 94.31 92 LEU A N 1
ATOM 672 C CA . LEU A 1 92 ? -11.504 2.640 -4.904 1.00 94.31 92 LEU A CA 1
ATOM 673 C C . LEU A 1 92 ? -10.549 1.687 -5.628 1.00 94.31 92 LEU A C 1
ATOM 675 O O . LEU A 1 92 ? -10.753 0.474 -5.563 1.00 94.31 92 LEU A O 1
ATOM 679 N N . PRO A 1 93 ? -9.471 2.201 -6.243 1.00 95.06 93 PRO A N 1
ATOM 680 C CA . PRO A 1 93 ? -8.376 1.374 -6.712 1.00 95.06 93 PRO A CA 1
ATOM 681 C C . PRO A 1 93 ? -7.714 0.651 -5.534 1.00 95.06 93 PRO A C 1
ATOM 683 O O . PRO A 1 93 ? -7.763 1.097 -4.386 1.00 95.06 93 PRO A O 1
ATOM 686 N N . SER A 1 94 ? -7.017 -0.446 -5.819 1.00 94.19 94 SER A N 1
ATOM 687 C CA . SER A 1 94 ? -6.241 -1.147 -4.794 1.00 94.19 94 SER A CA 1
ATOM 688 C C . SER A 1 94 ? -5.080 -0.285 -4.284 1.00 94.19 94 SER A C 1
ATOM 690 O O . SER A 1 94 ? -4.124 -0.001 -5.003 1.00 94.19 94 SER A O 1
ATOM 692 N N . LEU A 1 95 ? -5.121 0.075 -3.003 1.00 94.44 95 LEU A N 1
ATOM 693 C CA . LEU A 1 95 ? -4.105 0.866 -2.307 1.00 94.44 95 LEU A CA 1
ATOM 694 C C . LEU A 1 95 ? -3.061 -0.054 -1.658 1.00 94.44 95 LEU A C 1
ATOM 696 O O . LEU A 1 95 ? -2.930 -0.136 -0.433 1.00 94.44 95 LEU A O 1
ATOM 700 N N . ILE A 1 96 ? -2.315 -0.779 -2.499 1.00 91.12 96 ILE A N 1
ATOM 701 C CA . ILE A 1 96 ? -1.338 -1.793 -2.074 1.00 91.12 96 ILE A CA 1
ATOM 702 C C . ILE A 1 96 ? -0.159 -1.149 -1.332 1.00 91.12 96 ILE A C 1
ATOM 704 O O . ILE A 1 96 ? 0.832 -0.691 -1.903 1.00 91.12 96 ILE A O 1
ATOM 708 N N . ALA A 1 97 ? -0.218 -1.183 -0.005 1.00 87.31 97 ALA A N 1
ATOM 709 C CA . ALA A 1 97 ? 0.874 -0.730 0.837 1.00 87.31 97 ALA A CA 1
ATOM 710 C C . ALA A 1 97 ? 2.006 -1.769 0.869 1.00 87.31 97 ALA A C 1
ATOM 712 O O . ALA A 1 97 ? 1.974 -2.719 1.645 1.00 87.31 97 ALA A O 1
ATOM 713 N N . GLY A 1 98 ? 3.029 -1.581 0.033 1.00 82.31 98 GLY A N 1
ATOM 714 C CA . GLY A 1 98 ? 4.151 -2.523 -0.048 1.00 82.31 98 GLY A CA 1
ATOM 715 C C . GLY A 1 98 ? 4.723 -2.725 -1.443 1.00 82.31 98 GLY A C 1
ATOM 716 O O . GLY A 1 98 ? 5.821 -3.266 -1.535 1.00 82.31 98 GLY A O 1
ATOM 717 N N . ALA A 1 99 ? 4.050 -2.232 -2.489 1.00 88.25 99 ALA A N 1
ATOM 718 C CA . ALA A 1 99 ? 4.553 -2.294 -3.856 1.00 88.25 99 ALA A CA 1
ATOM 719 C C . ALA A 1 99 ? 5.979 -1.716 -3.955 1.00 88.25 99 ALA A C 1
ATOM 721 O O . ALA A 1 99 ? 6.316 -0.702 -3.323 1.00 88.25 99 ALA A O 1
ATOM 722 N N . ARG A 1 100 ? 6.844 -2.401 -4.705 1.00 89.75 100 ARG A N 1
ATOM 723 C CA . ARG A 1 100 ? 8.227 -1.996 -4.980 1.00 89.75 100 ARG A CA 1
ATOM 724 C C . ARG A 1 100 ? 8.456 -2.097 -6.477 1.00 89.75 100 ARG A C 1
ATOM 726 O O . ARG A 1 100 ? 8.234 -3.151 -7.057 1.00 89.75 100 ARG A O 1
ATOM 733 N N . ALA A 1 101 ? 8.909 -1.003 -7.072 1.00 92.31 101 ALA A N 1
ATOM 734 C CA . ALA A 1 101 ? 9.176 -0.909 -8.497 1.00 92.31 101 ALA A CA 1
ATOM 735 C C . ALA A 1 101 ? 10.442 -0.083 -8.740 1.00 92.31 101 ALA A C 1
ATOM 737 O O . ALA A 1 101 ? 10.841 0.731 -7.902 1.00 92.31 101 ALA A O 1
ATOM 738 N N . PHE A 1 102 ? 11.054 -0.284 -9.905 1.00 91.75 102 PHE A N 1
ATOM 739 C CA . PHE A 1 102 ? 12.148 0.546 -10.393 1.00 91.75 102 PHE A CA 1
ATOM 740 C C . PHE A 1 102 ? 11.597 1.571 -11.384 1.00 91.75 102 PHE A C 1
ATOM 742 O O . PHE A 1 102 ? 11.004 1.203 -12.395 1.00 91.75 102 PHE A O 1
ATOM 749 N N . GLY A 1 103 ? 11.804 2.857 -11.102 1.00 92.38 103 GLY A N 1
ATOM 750 C CA . GLY A 1 103 ? 11.516 3.922 -12.059 1.00 92.38 103 GLY A CA 1
ATOM 751 C C . GLY A 1 103 ? 12.622 4.015 -13.107 1.00 92.38 103 GLY A C 1
ATOM 752 O O . GLY A 1 103 ? 13.800 4.104 -12.757 1.00 92.38 103 GLY A O 1
ATOM 753 N N . VAL A 1 104 ? 12.251 4.026 -14.387 1.00 91.94 104 VAL A N 1
ATOM 754 C CA . VAL A 1 104 ? 13.181 4.192 -15.513 1.00 91.94 104 VAL A CA 1
ATOM 755 C C . VAL A 1 104 ? 12.786 5.446 -16.288 1.00 91.94 104 VAL A C 1
ATOM 757 O O . VAL A 1 104 ? 11.607 5.677 -16.541 1.00 91.94 104 VAL A O 1
ATOM 760 N N . ARG A 1 105 ? 13.764 6.282 -16.654 1.00 94.50 105 ARG A N 1
ATOM 761 C CA . ARG A 1 105 ? 13.502 7.489 -17.454 1.00 94.50 105 ARG A CA 1
ATOM 762 C C . ARG A 1 105 ? 13.018 7.099 -18.851 1.00 94.50 105 ARG A C 1
ATOM 764 O O . ARG A 1 105 ? 13.626 6.231 -19.472 1.00 94.50 105 ARG A O 1
ATOM 771 N N . THR A 1 106 ? 12.032 7.816 -19.388 1.00 94.56 106 THR A N 1
ATOM 772 C CA . THR A 1 106 ? 11.505 7.605 -20.751 1.00 94.56 106 THR A CA 1
ATOM 773 C C . THR A 1 106 ? 12.610 7.585 -21.808 1.00 94.56 106 THR A C 1
ATOM 775 O O . THR A 1 106 ? 12.724 6.624 -22.558 1.00 94.56 106 THR A O 1
ATOM 778 N N . ALA A 1 107 ? 13.533 8.551 -21.769 1.00 96.44 107 ALA A N 1
ATOM 779 C CA . ALA A 1 107 ? 14.666 8.600 -22.698 1.00 96.44 107 ALA A CA 1
ATOM 780 C C . ALA A 1 107 ? 15.585 7.360 -22.627 1.00 96.44 107 ALA A C 1
ATOM 782 O O . ALA A 1 107 ? 16.266 7.027 -23.594 1.00 96.44 107 ALA A O 1
ATOM 783 N N . THR A 1 108 ? 15.644 6.669 -21.482 1.00 94.12 108 THR A N 1
ATOM 784 C CA . THR A 1 108 ? 16.395 5.411 -21.344 1.00 94.12 108 THR A CA 1
ATOM 785 C C . THR A 1 108 ? 15.657 4.250 -22.003 1.00 94.12 108 THR A C 1
ATOM 787 O O . THR A 1 108 ? 16.310 3.427 -22.636 1.00 94.12 108 THR A O 1
ATOM 790 N N . ILE A 1 109 ? 14.327 4.210 -21.883 1.00 93.81 109 ILE A N 1
ATOM 791 C CA . ILE A 1 109 ? 13.464 3.204 -22.518 1.00 93.81 109 ILE A CA 1
ATOM 792 C C . ILE A 1 109 ? 13.585 3.303 -24.042 1.00 93.81 109 ILE A C 1
ATOM 794 O O . ILE A 1 109 ? 13.833 2.304 -24.706 1.00 93.81 109 ILE A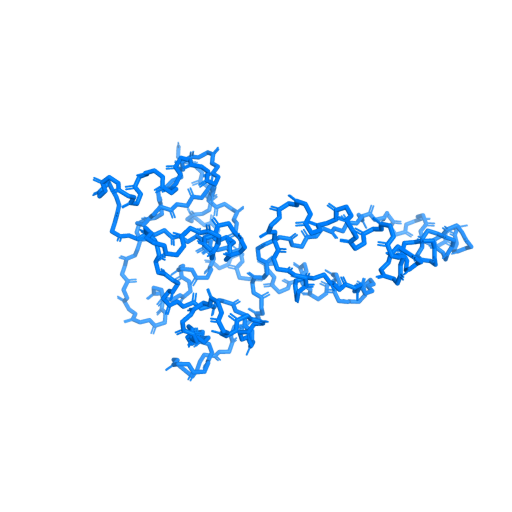 O 1
ATOM 798 N N . GLU A 1 110 ? 13.489 4.521 -24.578 1.00 95.69 110 GLU A N 1
ATOM 799 C CA . GLU A 1 110 ? 13.555 4.785 -26.021 1.00 95.69 110 GLU A CA 1
ATOM 800 C C . GLU A 1 110 ? 14.937 4.482 -26.610 1.00 95.69 110 GLU A C 1
ATOM 802 O O . GLU A 1 110 ? 15.049 3.906 -27.689 1.00 95.69 110 GLU A O 1
ATOM 807 N N . LYS A 1 111 ? 16.008 4.864 -25.902 1.00 98.00 111 LYS A N 1
ATOM 808 C CA . LYS A 1 111 ? 17.380 4.727 -26.409 1.00 98.00 111 LYS A CA 1
ATOM 809 C C . LYS A 1 111 ? 17.957 3.321 -26.243 1.00 98.00 111 LYS A C 1
ATOM 811 O O . LYS A 1 111 ? 18.841 2.942 -27.008 1.00 98.00 111 LYS A O 1
ATOM 816 N N . TYR A 1 112 ? 17.521 2.577 -25.227 1.00 97.06 112 TYR A N 1
ATOM 817 C CA . TYR A 1 112 ? 18.087 1.271 -24.876 1.00 97.06 112 TYR A CA 1
ATOM 818 C C . TYR A 1 112 ? 16.996 0.232 -24.554 1.00 97.06 112 TYR A C 1
ATOM 820 O O . TYR A 1 112 ? 16.950 -0.283 -23.427 1.00 97.06 112 TYR A O 1
ATOM 828 N N . PRO A 1 113 ? 16.107 -0.082 -25.514 1.00 95.75 113 PRO A N 1
ATOM 829 C CA . PRO A 1 113 ? 15.005 -1.017 -25.291 1.00 95.75 113 PRO A CA 1
ATOM 830 C C . PRO A 1 113 ? 15.493 -2.435 -24.944 1.00 95.75 113 PRO A C 1
ATOM 832 O O . PRO A 1 113 ? 14.918 -3.090 -24.078 1.00 95.75 113 PRO A O 1
ATOM 835 N N . ASP A 1 114 ? 16.615 -2.868 -25.519 1.00 97.06 114 ASP A N 1
ATOM 836 C CA . ASP A 1 114 ? 17.281 -4.147 -25.236 1.00 97.06 114 ASP A CA 1
ATOM 837 C C . ASP A 1 114 ? 17.719 -4.273 -23.765 1.00 97.06 114 ASP A C 1
ATOM 839 O O . ASP A 1 114 ? 17.594 -5.325 -23.130 1.00 97.06 114 ASP A O 1
ATOM 843 N N . ARG A 1 115 ? 18.217 -3.177 -23.179 1.00 95.38 115 ARG A N 1
ATOM 844 C CA . ARG A 1 115 ? 18.640 -3.149 -21.773 1.00 95.38 115 ARG A CA 1
ATOM 845 C C . ARG A 1 115 ? 17.444 -3.201 -20.836 1.00 95.38 115 ARG A C 1
ATOM 847 O O . ARG A 1 115 ? 17.530 -3.850 -19.794 1.00 95.38 115 ARG A O 1
ATOM 854 N N . LEU A 1 116 ? 16.348 -2.534 -21.196 1.00 94.62 116 LEU A N 1
ATOM 855 C CA . LEU A 1 116 ? 15.103 -2.606 -20.440 1.00 94.62 116 LEU A CA 1
ATOM 856 C C . LEU A 1 116 ? 14.541 -4.029 -20.457 1.00 94.62 116 LEU A C 1
ATOM 858 O O . LEU A 1 116 ? 14.237 -4.567 -19.393 1.00 94.62 116 LEU A O 1
ATOM 862 N N . GLU A 1 117 ? 14.494 -4.662 -21.629 1.00 94.75 117 GLU A N 1
ATOM 863 C CA . GLU A 1 117 ? 14.057 -6.050 -21.773 1.00 94.75 117 GLU A CA 1
ATOM 864 C C . GLU A 1 117 ? 14.912 -6.988 -20.909 1.00 94.75 117 GLU A C 1
ATOM 866 O O . GLU A 1 117 ? 14.387 -7.817 -20.160 1.00 94.75 117 GLU A O 1
ATOM 871 N N . LYS A 1 118 ? 16.239 -6.811 -20.914 1.00 95.50 118 LYS A N 1
ATOM 872 C CA . LYS A 1 118 ? 17.140 -7.587 -20.052 1.00 95.50 118 LYS A CA 1
ATOM 873 C C . LYS A 1 118 ? 16.840 -7.397 -18.562 1.00 95.50 118 LYS A C 1
ATOM 875 O O . LYS A 1 118 ? 16.872 -8.373 -17.811 1.00 95.50 118 LYS A O 1
ATOM 880 N N . LEU A 1 119 ? 16.550 -6.173 -18.116 1.00 93.56 119 LEU A N 1
ATOM 881 C CA . LEU A 1 119 ? 16.170 -5.904 -16.724 1.00 93.56 119 LEU A CA 1
ATOM 882 C C . LEU A 1 119 ? 14.841 -6.581 -16.366 1.00 93.56 119 LEU A C 1
ATOM 884 O O . LEU A 1 119 ? 14.757 -7.241 -15.331 1.00 93.56 119 LEU A O 1
ATOM 888 N N . GLN A 1 120 ? 13.826 -6.461 -17.224 1.00 93.38 120 GLN A N 1
ATOM 889 C CA . GLN A 1 120 ? 12.502 -7.044 -16.992 1.00 93.38 120 GLN A CA 1
ATOM 890 C C . GLN A 1 120 ? 12.549 -8.572 -16.962 1.00 93.38 120 GLN A C 1
ATOM 892 O O . GLN A 1 120 ? 12.076 -9.179 -16.003 1.00 93.38 120 GLN A O 1
ATOM 897 N N . THR A 1 121 ? 13.178 -9.194 -17.958 1.00 95.38 121 THR A N 1
ATOM 898 C CA . THR A 1 121 ? 13.308 -10.657 -18.040 1.00 95.38 121 THR A CA 1
ATOM 899 C C . THR A 1 121 ? 14.140 -11.222 -16.890 1.00 95.38 121 THR A C 1
ATOM 901 O O . THR A 1 121 ? 13.829 -12.291 -16.370 1.00 95.38 121 THR A O 1
ATOM 904 N N . THR A 1 122 ? 15.176 -10.508 -16.436 1.00 94.94 122 THR A N 1
ATOM 905 C CA . THR A 1 122 ? 15.960 -10.926 -15.262 1.00 94.94 122 THR A CA 1
ATOM 906 C C . THR A 1 122 ? 15.145 -10.811 -13.976 1.00 94.94 122 THR A C 1
ATOM 908 O O . THR A 1 122 ? 15.192 -11.721 -13.153 1.00 94.94 122 THR A O 1
ATOM 911 N N . LEU A 1 123 ? 14.358 -9.742 -13.810 1.00 94.12 123 LEU A N 1
ATOM 912 C CA . LEU A 1 123 ? 13.475 -9.580 -12.653 1.00 94.12 123 LEU A CA 1
ATOM 913 C C . LEU A 1 123 ? 12.392 -10.670 -12.608 1.00 94.12 123 LEU A C 1
ATOM 915 O O . LEU A 1 123 ? 12.145 -11.237 -11.550 1.00 94.12 123 LEU A O 1
ATOM 919 N N . GLN A 1 124 ? 11.792 -11.014 -13.750 1.00 95.12 124 GLN A N 1
ATOM 920 C CA . GLN A 1 124 ? 10.778 -12.072 -13.844 1.00 95.12 124 GLN A CA 1
ATOM 921 C C . GLN A 1 124 ? 11.302 -13.438 -13.387 1.00 95.12 124 GLN A C 1
ATOM 923 O O . GLN A 1 124 ? 10.563 -14.186 -12.754 1.00 95.12 124 GLN A O 1
ATOM 928 N N . LYS A 1 125 ? 12.582 -13.748 -13.641 1.00 96.06 125 LYS A N 1
ATOM 929 C CA . LYS A 1 125 ? 13.214 -15.011 -13.215 1.00 96.06 125 LYS A CA 1
ATOM 930 C C . LYS A 1 125 ? 13.302 -15.181 -11.696 1.00 96.06 125 LYS A C 1
ATOM 932 O O . LYS A 1 125 ? 13.435 -16.311 -11.246 1.00 96.06 125 LYS A O 1
ATOM 937 N N . VAL A 1 126 ? 13.196 -14.102 -10.916 1.00 95.00 126 VAL A N 1
ATOM 938 C CA . VAL A 1 126 ? 13.248 -14.155 -9.444 1.00 95.00 126 VAL A CA 1
ATOM 939 C C . VAL A 1 126 ? 11.998 -14.817 -8.857 1.00 95.00 126 VAL A C 1
ATOM 941 O O . VAL A 1 126 ? 12.088 -15.565 -7.893 1.00 95.00 126 VAL A O 1
ATOM 944 N N . PHE A 1 127 ? 10.823 -14.577 -9.438 1.00 93.75 127 PHE A N 1
ATOM 945 C CA . PHE A 1 127 ? 9.541 -15.031 -8.888 1.00 93.75 127 PHE A CA 1
ATOM 946 C C . PHE A 1 127 ? 9.331 -16.557 -8.904 1.00 93.75 127 PHE A C 1
ATOM 948 O O . PHE A 1 127 ? 8.783 -17.071 -7.927 1.00 93.75 127 PHE A O 1
ATOM 955 N N . PRO A 1 128 ? 9.765 -17.308 -9.939 1.00 95.31 128 PRO A N 1
ATOM 956 C CA . PRO A 1 128 ? 9.753 -18.767 -9.902 1.00 95.31 128 PRO A CA 1
ATOM 957 C C . PRO A 1 128 ? 10.973 -19.384 -9.192 1.00 95.31 128 PRO A C 1
ATOM 959 O O . PRO A 1 128 ? 11.003 -20.604 -9.047 1.00 95.31 128 PRO A O 1
ATOM 962 N N . ASP A 1 129 ? 11.974 -18.601 -8.766 1.00 96.94 129 ASP A N 1
ATOM 963 C CA . ASP A 1 129 ? 13.189 -19.126 -8.125 1.00 96.94 129 ASP A CA 1
ATOM 964 C C . ASP A 1 129 ? 12.881 -19.686 -6.715 1.00 96.94 129 ASP A C 1
ATOM 966 O O . ASP A 1 129 ? 12.480 -18.931 -5.816 1.00 96.94 129 ASP A O 1
ATOM 970 N N . PRO A 1 130 ? 13.096 -20.995 -6.462 1.00 96.56 130 PRO A N 1
ATOM 971 C CA . PRO A 1 130 ? 12.891 -21.587 -5.143 1.00 96.56 130 PRO A CA 1
ATOM 972 C C . PRO A 1 130 ? 13.728 -20.930 -4.040 1.00 96.56 130 PRO A C 1
ATOM 974 O O . PRO A 1 130 ? 13.251 -20.817 -2.910 1.00 96.56 130 PRO A O 1
ATOM 977 N N . ALA A 1 131 ? 14.942 -20.461 -4.351 1.00 97.19 131 ALA A N 1
ATOM 978 C CA . ALA A 1 131 ? 15.812 -19.803 -3.379 1.00 97.19 131 ALA A CA 1
ATOM 979 C C . ALA A 1 131 ? 15.236 -18.450 -2.938 1.00 97.19 131 ALA A C 1
ATOM 981 O O . ALA A 1 131 ? 15.317 -18.089 -1.760 1.00 97.19 131 ALA A O 1
ATOM 982 N N . PHE A 1 132 ? 14.590 -17.723 -3.857 1.00 96.12 132 PHE A N 1
ATOM 983 C CA . PHE A 1 132 ? 13.870 -16.501 -3.514 1.00 96.12 132 PHE A CA 1
ATOM 984 C C . PHE A 1 132 ? 12.683 -16.798 -2.600 1.00 96.12 132 PHE A C 1
ATOM 986 O O . PHE A 1 132 ? 12.537 -16.145 -1.565 1.00 96.12 132 PHE A O 1
ATOM 993 N N . LYS A 1 133 ? 11.878 -17.818 -2.926 1.00 95.81 133 LYS A N 1
ATOM 994 C CA . LYS A 1 133 ? 10.761 -18.235 -2.068 1.00 95.81 133 LYS A CA 1
ATOM 995 C C . LYS A 1 133 ? 11.241 -18.623 -0.671 1.00 95.81 133 LYS A C 1
ATOM 997 O O . LYS A 1 133 ? 10.695 -18.136 0.317 1.00 95.81 133 LYS A O 1
ATOM 1002 N N . GLU A 1 134 ? 12.287 -19.439 -0.565 1.00 96.12 134 GLU A N 1
ATOM 1003 C CA . GLU A 1 134 ? 12.859 -19.841 0.723 1.00 96.12 134 GLU A CA 1
ATOM 1004 C C . GLU A 1 134 ? 13.344 -18.630 1.538 1.00 96.12 134 GLU A C 1
ATOM 1006 O O . GLU A 1 134 ? 13.052 -18.516 2.733 1.00 96.12 134 GLU A O 1
ATOM 1011 N N . ALA A 1 135 ? 14.048 -17.693 0.897 1.00 96.12 135 ALA A N 1
ATOM 1012 C CA . ALA A 1 135 ? 14.515 -16.471 1.541 1.00 96.12 135 ALA A CA 1
ATOM 1013 C C . ALA A 1 135 ? 13.352 -15.572 1.993 1.00 96.12 135 ALA A C 1
ATOM 1015 O O . ALA A 1 135 ? 13.368 -15.061 3.115 1.00 96.12 135 ALA A O 1
ATOM 1016 N N . TYR A 1 136 ? 12.322 -15.411 1.159 1.00 93.44 136 TYR A N 1
ATOM 1017 C CA . TYR A 1 136 ? 11.150 -14.598 1.469 1.00 93.44 136 TYR A CA 1
ATOM 1018 C C . TYR A 1 136 ? 10.375 -15.153 2.666 1.00 93.44 136 TYR A C 1
ATOM 1020 O O . TYR A 1 136 ? 10.036 -14.402 3.583 1.00 93.44 136 TYR A O 1
ATOM 1028 N N . MET A 1 137 ? 10.154 -16.469 2.723 1.00 91.25 137 MET A N 1
ATOM 1029 C CA . MET A 1 137 ? 9.396 -17.103 3.809 1.00 91.25 137 MET A CA 1
ATOM 1030 C C . MET A 1 137 ? 10.043 -16.904 5.192 1.00 91.25 137 MET A C 1
ATOM 1032 O O . MET A 1 137 ? 9.335 -16.842 6.199 1.00 91.25 137 MET A O 1
ATOM 1036 N N . LYS A 1 138 ? 11.367 -16.689 5.269 1.00 91.88 138 LYS A N 1
ATOM 1037 C CA . LYS A 1 138 ? 12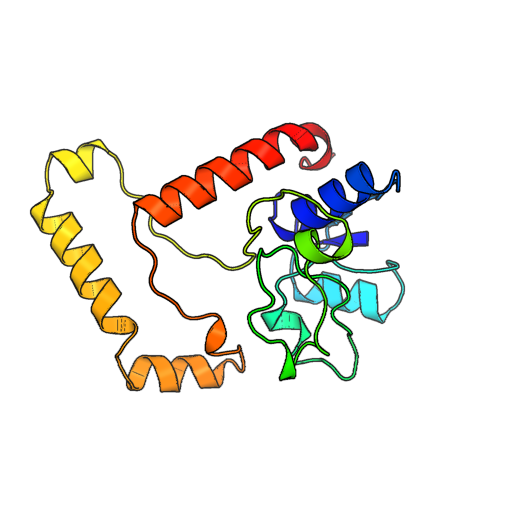.073 -16.348 6.526 1.00 91.88 138 LYS A CA 1
ATOM 1038 C C . LYS A 1 138 ? 11.623 -15.007 7.118 1.00 91.88 138 LYS A C 1
ATOM 1040 O O . LYS A 1 138 ? 11.732 -14.804 8.327 1.00 91.88 138 LYS A O 1
ATOM 1045 N N . THR A 1 139 ? 11.069 -14.108 6.302 1.00 87.81 139 THR A N 1
ATOM 1046 C CA . THR A 1 139 ? 10.499 -12.830 6.765 1.00 87.81 139 THR A CA 1
ATOM 1047 C C . THR A 1 139 ? 9.163 -12.997 7.493 1.00 87.81 139 THR A C 1
ATOM 1049 O O . THR A 1 139 ? 8.725 -12.071 8.179 1.00 87.81 139 THR A O 1
ATOM 1052 N N . LYS A 1 140 ? 8.526 -14.175 7.370 1.00 86.19 140 LYS A N 1
ATOM 1053 C CA . LYS A 1 140 ? 7.171 -14.482 7.858 1.00 86.19 140 LYS A CA 1
ATOM 1054 C C . LYS A 1 140 ? 6.069 -13.628 7.216 1.00 86.19 140 LYS A C 1
ATOM 1056 O O . LYS A 1 140 ? 4.964 -13.559 7.753 1.00 86.1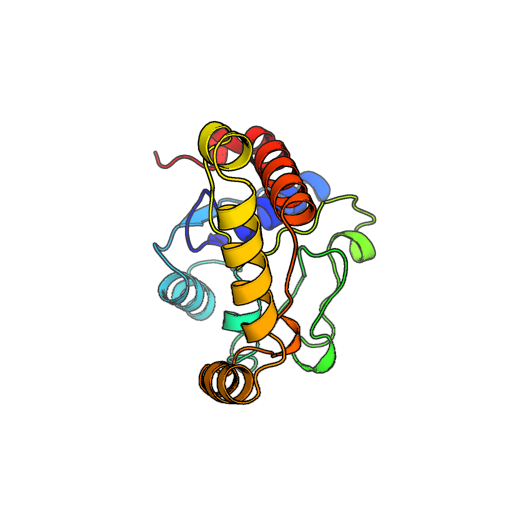9 140 LYS A O 1
ATOM 1061 N N . ALA A 1 141 ? 6.366 -12.954 6.105 1.00 86.25 141 ALA A N 1
ATOM 1062 C CA . ALA A 1 141 ? 5.347 -12.326 5.282 1.00 86.25 141 ALA A CA 1
ATOM 1063 C C . ALA A 1 141 ? 4.610 -13.398 4.445 1.00 86.25 141 ALA A C 1
ATOM 1065 O O . ALA A 1 141 ? 5.242 -14.372 4.032 1.00 86.25 141 ALA A O 1
ATOM 1066 N N . PRO A 1 142 ? 3.297 -13.239 4.207 1.00 90.31 142 PRO A N 1
ATOM 1067 C CA . PRO A 1 142 ? 2.513 -14.124 3.342 1.00 90.31 142 PRO A CA 1
ATOM 1068 C C . PRO A 1 142 ? 3.060 -14.184 1.913 1.00 90.31 142 PRO A C 1
ATOM 1070 O O . PRO A 1 142 ? 3.336 -13.145 1.310 1.00 90.31 142 PRO A O 1
ATOM 1073 N N . TRP A 1 143 ? 3.206 -15.394 1.369 1.00 91.88 143 TRP A N 1
ATOM 1074 C CA . TRP A 1 143 ? 3.687 -15.600 -0.004 1.00 91.88 143 TRP A CA 1
ATOM 1075 C C . TRP A 1 143 ? 2.687 -15.083 -1.042 1.00 91.88 143 TRP A C 1
ATOM 1077 O O . TRP A 1 143 ? 3.072 -14.674 -2.128 1.00 91.88 143 TRP A O 1
ATOM 1087 N N . GLU A 1 144 ? 1.411 -15.028 -0.674 1.00 91.88 144 GLU A N 1
ATOM 1088 C CA . GLU A 1 144 ? 0.290 -14.515 -1.460 1.00 91.88 144 GLU A CA 1
ATOM 1089 C C . GLU A 1 144 ? 0.454 -13.033 -1.840 1.00 91.88 144 GLU A C 1
ATOM 1091 O O . GLU A 1 144 ? -0.236 -12.546 -2.728 1.00 91.88 144 GLU A O 1
ATOM 1096 N N . PHE A 1 145 ? 1.373 -12.304 -1.197 1.00 89.81 145 PHE A N 1
ATOM 1097 C CA . PHE A 1 145 ? 1.731 -10.934 -1.579 1.00 89.81 145 PHE A CA 1
ATOM 1098 C C . PHE A 1 145 ? 2.804 -10.843 -2.667 1.00 89.81 145 PHE A C 1
ATOM 1100 O O . PHE A 1 145 ? 3.130 -9.740 -3.109 1.00 89.81 145 PHE A O 1
ATOM 1107 N N . VAL A 1 146 ? 3.421 -11.962 -3.041 1.00 92.00 146 VAL A N 1
ATOM 1108 C CA . VAL A 1 146 ? 4.545 -11.988 -3.972 1.00 92.00 146 VAL A CA 1
ATOM 1109 C C . VAL A 1 146 ? 4.032 -12.259 -5.375 1.00 92.00 146 VAL A C 1
ATOM 1111 O O . VAL A 1 146 ? 3.703 -13.386 -5.731 1.00 92.00 146 VAL A O 1
ATOM 1114 N N . GLU A 1 147 ? 4.035 -11.218 -6.197 1.00 91.31 147 GLU A N 1
ATOM 1115 C CA . GLU A 1 147 ? 3.703 -11.315 -7.612 1.00 91.31 147 GLU A CA 1
ATOM 1116 C C . GLU A 1 147 ? 4.567 -10.372 -8.448 1.00 91.31 147 GLU A C 1
ATOM 1118 O O . GLU A 1 147 ? 4.986 -9.302 -7.995 1.00 91.31 147 GLU A O 1
ATOM 1123 N N . TYR A 1 148 ? 4.847 -10.789 -9.681 1.00 92.88 148 TYR A N 1
ATOM 1124 C CA . TYR A 1 148 ? 5.434 -9.904 -10.671 1.00 92.88 148 TYR A CA 1
ATOM 1125 C C . TYR A 1 148 ? 4.326 -9.101 -11.338 1.00 92.88 148 TYR A C 1
ATOM 1127 O O . TYR A 1 148 ? 3.348 -9.665 -11.824 1.00 92.88 148 TYR A O 1
ATOM 1135 N N . GLN A 1 149 ? 4.539 -7.795 -11.440 1.00 91.25 149 GLN A N 1
ATOM 1136 C CA . GLN A 1 149 ? 3.701 -6.907 -12.226 1.00 91.25 149 GLN A CA 1
ATOM 1137 C C . GLN A 1 149 ? 4.563 -6.139 -13.234 1.00 91.25 149 GLN A C 1
ATOM 1139 O O . GLN A 1 149 ? 5.709 -5.777 -12.958 1.00 91.25 149 GLN A O 1
ATOM 1144 N N . GLY A 1 150 ? 4.014 -5.923 -14.429 1.00 92.62 150 GLY A N 1
ATOM 1145 C CA . GLY A 1 150 ? 4.690 -5.219 -15.517 1.00 92.62 150 GLY A CA 1
ATOM 1146 C C . GLY A 1 150 ? 4.671 -3.695 -15.367 1.00 92.62 150 GLY A C 1
ATOM 1147 O O . GLY A 1 150 ? 4.131 -3.136 -14.411 1.00 92.62 150 GLY A O 1
ATOM 1148 N N . MET A 1 151 ? 5.243 -3.007 -16.357 1.00 92.62 151 MET A N 1
ATOM 1149 C CA . MET A 1 151 ? 5.275 -1.539 -16.396 1.00 92.62 151 MET A CA 1
ATOM 1150 C C . MET A 1 151 ? 3.878 -0.913 -16.434 1.00 92.62 151 MET A C 1
ATOM 1152 O O . MET A 1 151 ? 3.670 0.107 -15.785 1.00 92.62 151 MET A O 1
ATOM 1156 N N . GLU A 1 152 ? 2.932 -1.521 -17.152 1.00 93.31 152 GLU A N 1
ATOM 1157 C CA . GLU A 1 152 ? 1.550 -1.029 -17.249 1.00 93.31 152 GLU A CA 1
ATOM 1158 C C . GLU A 1 152 ? 0.867 -1.008 -15.881 1.00 93.31 152 GLU A C 1
ATOM 1160 O O . GLU A 1 152 ? 0.375 0.034 -15.462 1.00 93.31 152 GLU A O 1
ATOM 1165 N N . ALA A 1 153 ? 0.948 -2.110 -15.132 1.00 93.56 153 ALA A N 1
ATOM 1166 C CA . ALA A 1 153 ? 0.423 -2.192 -13.772 1.00 93.56 153 ALA A CA 1
ATOM 1167 C C . ALA A 1 153 ? 1.110 -1.194 -12.820 1.00 93.56 153 ALA A C 1
ATOM 1169 O O . ALA A 1 153 ? 0.452 -0.569 -11.991 1.00 93.56 153 ALA A O 1
ATOM 1170 N N . CYS A 1 154 ? 2.424 -0.976 -12.968 1.00 93.94 154 CYS A N 1
ATOM 1171 C CA . CYS A 1 154 ? 3.129 0.055 -12.201 1.00 93.94 154 CYS A CA 1
ATOM 1172 C C . CYS A 1 154 ? 2.621 1.468 -12.533 1.00 93.94 154 CYS A C 1
ATOM 1174 O O . CYS A 1 154 ? 2.462 2.287 -11.627 1.00 93.94 154 CYS A O 1
ATOM 1176 N N . ALA A 1 155 ? 2.383 1.760 -13.815 1.00 94.12 155 ALA A N 1
ATOM 1177 C CA . ALA A 1 155 ? 1.878 3.049 -14.274 1.00 94.12 155 ALA A CA 1
ATOM 1178 C C . ALA A 1 155 ? 0.436 3.285 -13.807 1.00 94.12 155 ALA A C 1
ATOM 1180 O O . ALA A 1 155 ? 0.130 4.364 -13.304 1.00 94.12 155 ALA A O 1
ATOM 1181 N N . GLU A 1 156 ? -0.421 2.269 -13.900 1.00 94.88 156 GLU A N 1
ATOM 1182 C CA . GLU A 1 156 ? -1.789 2.306 -13.385 1.00 94.88 156 GLU A CA 1
ATOM 1183 C C . GLU A 1 156 ? -1.802 2.529 -11.869 1.00 94.88 156 GLU A C 1
ATOM 1185 O O . GLU A 1 156 ? -2.467 3.444 -11.386 1.00 94.88 156 GLU A O 1
ATOM 1190 N N . TYR A 1 157 ? -1.005 1.769 -11.112 1.00 94.12 157 TYR A N 1
ATOM 1191 C CA . TYR A 1 157 ? -0.878 1.950 -9.667 1.00 94.12 157 TYR A CA 1
ATOM 1192 C C . TYR A 1 157 ? -0.416 3.371 -9.308 1.00 94.12 157 TYR A C 1
ATOM 1194 O O . TYR A 1 157 ? -1.006 4.012 -8.437 1.00 94.12 157 TYR A O 1
ATOM 1202 N N . ALA A 1 158 ? 0.612 3.885 -9.993 1.00 93.94 158 ALA A N 1
ATOM 1203 C CA . ALA A 1 158 ? 1.135 5.230 -9.768 1.00 93.94 158 ALA A CA 1
ATOM 1204 C C . ALA A 1 158 ? 0.110 6.321 -10.114 1.00 93.94 158 ALA A C 1
ATOM 1206 O O . ALA A 1 158 ? -0.006 7.300 -9.376 1.00 93.94 158 ALA A O 1
ATOM 1207 N N . LYS A 1 159 ? -0.658 6.146 -11.194 1.00 95.06 159 LYS A N 1
ATOM 1208 C CA . LYS A 1 159 ? -1.743 7.054 -11.576 1.00 95.06 159 LYS A CA 1
ATOM 1209 C C . LYS A 1 159 ? -2.831 7.064 -10.503 1.00 95.06 159 LYS A C 1
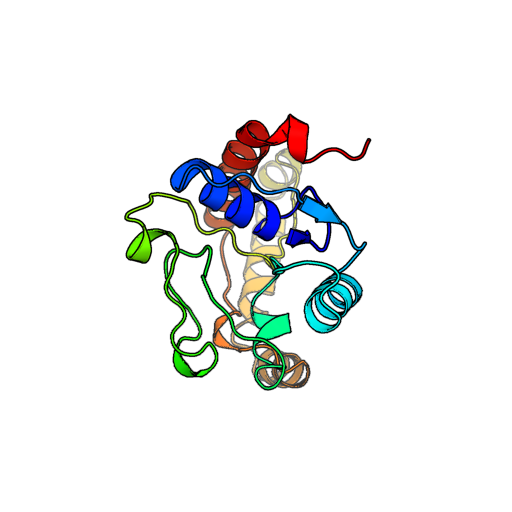ATOM 1211 O O . LYS A 1 159 ? -3.098 8.109 -9.918 1.00 95.06 159 LYS A O 1
ATOM 1216 N N . ASN A 1 160 ? -3.374 5.894 -10.182 1.00 94.06 160 ASN A N 1
ATOM 1217 C CA . ASN A 1 160 ? -4.493 5.732 -9.258 1.00 94.06 160 ASN A CA 1
ATOM 1218 C C . ASN A 1 160 ? -4.177 6.270 -7.853 1.00 94.06 160 ASN A C 1
ATOM 1220 O O . ASN A 1 160 ? -5.005 6.938 -7.233 1.00 94.06 160 ASN A O 1
ATOM 1224 N N . ILE A 1 161 ? -2.967 6.013 -7.339 1.00 93.06 161 ILE A N 1
ATOM 1225 C CA . ILE A 1 161 ? -2.576 6.523 -6.020 1.00 93.06 161 ILE A CA 1
ATOM 1226 C C . ILE A 1 161 ? -2.334 8.036 -6.027 1.00 93.06 161 ILE A C 1
ATOM 1228 O O . ILE A 1 161 ? -2.611 8.698 -5.028 1.00 93.06 161 ILE A O 1
ATOM 1232 N N . THR A 1 162 ? -1.834 8.586 -7.137 1.00 93.69 162 THR A N 1
ATOM 1233 C CA . THR A 1 162 ? -1.636 10.034 -7.294 1.00 93.69 162 THR A CA 1
ATOM 1234 C C . THR A 1 162 ? -2.973 10.760 -7.340 1.00 93.69 162 THR A C 1
ATOM 1236 O O . THR A 1 162 ?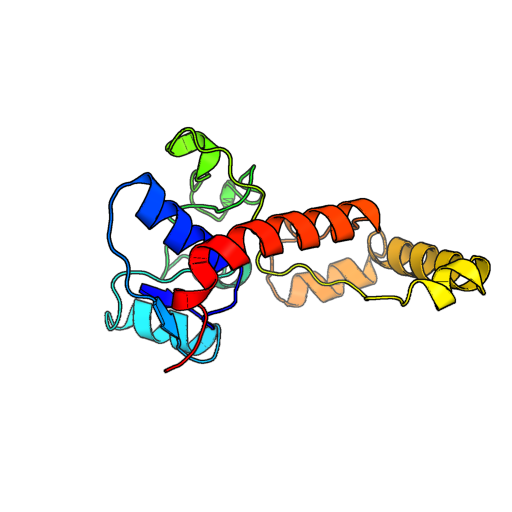 -3.131 11.758 -6.649 1.00 93.69 162 THR A O 1
ATOM 1239 N N . GLU A 1 163 ? -3.946 10.236 -8.088 1.00 94.12 163 GLU A N 1
ATOM 1240 C CA . GLU A 1 163 ? -5.283 10.831 -8.204 1.00 94.12 163 GLU A CA 1
ATOM 1241 C C . GLU A 1 163 ? -5.971 10.957 -6.838 1.00 94.12 163 GLU A C 1
ATOM 1243 O O . GLU A 1 163 ? -6.439 12.035 -6.479 1.00 94.12 163 GLU A O 1
ATOM 1248 N N . ILE A 1 164 ? -5.941 9.899 -6.021 1.00 93.69 164 ILE A N 1
ATOM 1249 C CA . ILE A 1 164 ? -6.474 9.952 -4.648 1.00 93.69 164 ILE A CA 1
ATOM 1250 C C . ILE A 1 164 ? -5.602 10.829 -3.743 1.00 93.69 164 ILE A C 1
ATOM 1252 O O . ILE A 1 164 ? -6.104 11.522 -2.860 1.00 93.69 164 ILE A O 1
ATOM 1256 N N . GLY A 1 165 ? -4.284 10.803 -3.937 1.00 94.19 165 GLY A N 1
ATOM 1257 C CA . GLY A 1 165 ? -3.352 11.640 -3.189 1.00 94.19 165 GLY A CA 1
ATOM 1258 C C . GLY A 1 165 ? -3.619 13.135 -3.366 1.00 94.19 165 GLY A C 1
ATOM 1259 O O . GLY A 1 165 ? -3.566 13.872 -2.385 1.00 94.19 165 GLY A O 1
ATOM 1260 N N . GLU A 1 166 ? -3.939 13.576 -4.585 1.00 94.69 166 GLU A N 1
ATOM 1261 C CA . GLU A 1 166 ? -4.293 14.971 -4.866 1.00 94.69 166 GLU A CA 1
ATOM 1262 C C . GLU A 1 166 ? -5.589 15.385 -4.161 1.00 94.69 166 GLU A C 1
ATOM 1264 O O . GLU A 1 166 ? -5.667 16.499 -3.650 1.00 94.69 166 GLU A O 1
ATOM 1269 N N . GLU A 1 167 ? -6.563 14.480 -4.039 1.00 92.88 167 GLU A N 1
ATOM 1270 C CA . GLU A 1 167 ? -7.805 14.747 -3.307 1.00 92.88 167 GLU A CA 1
ATOM 1271 C C . GLU A 1 167 ? -7.554 15.085 -1.828 1.00 92.88 167 GLU A C 1
ATOM 1273 O O . GLU A 1 167 ? -8.179 15.984 -1.269 1.00 92.88 167 GLU A O 1
ATOM 1278 N N . PHE A 1 168 ? -6.606 14.390 -1.196 1.00 93.38 168 PHE A N 1
ATOM 1279 C CA . PHE A 1 168 ? -6.303 14.548 0.229 1.00 93.38 168 PHE A CA 1
ATOM 1280 C C . PHE A 1 168 ? -5.049 15.375 0.507 1.00 93.38 168 PHE A C 1
ATOM 1282 O O . PHE A 1 168 ? -4.584 15.408 1.644 1.00 93.38 168 PHE A O 1
ATOM 1289 N N . LYS A 1 169 ? -4.488 16.049 -0.498 1.00 93.06 169 LYS A N 1
ATOM 1290 C CA . LYS A 1 169 ? -3.170 16.702 -0.453 1.00 93.06 169 LYS A CA 1
ATOM 1291 C C . LYS A 1 169 ? -2.929 17.567 0.782 1.00 93.06 169 LYS A C 1
ATOM 1293 O O . LYS A 1 169 ? -1.860 17.482 1.385 1.00 93.06 169 LYS A O 1
ATOM 1298 N N . GLU A 1 170 ? -3.925 18.352 1.185 1.00 91.38 170 GLU A N 1
ATOM 1299 C CA . GLU A 1 170 ? -3.844 19.240 2.354 1.00 91.38 170 GLU A CA 1
ATOM 1300 C C . GLU A 1 170 ? -3.683 18.480 3.681 1.00 91.38 170 GLU A C 1
ATOM 1302 O O . GLU A 1 170 ? -3.108 19.002 4.632 1.00 91.38 170 GLU A O 1
ATOM 1307 N N . LEU A 1 171 ? -4.130 17.223 3.736 1.00 89.25 171 LEU A N 1
ATOM 1308 C CA . LEU A 1 171 ? -4.004 16.328 4.890 1.00 89.25 171 LEU A CA 1
ATOM 1309 C C . LEU A 1 171 ? -2.736 15.459 4.837 1.00 89.25 171 LEU A C 1
ATOM 1311 O O . LEU A 1 171 ? -2.430 14.749 5.797 1.00 89.25 171 LEU A O 1
ATOM 1315 N N . LEU A 1 172 ? -1.994 15.480 3.723 1.00 90.12 172 LEU A N 1
ATOM 1316 C CA . LEU A 1 172 ? -0.795 14.657 3.520 1.00 90.12 172 LEU A CA 1
ATOM 1317 C C . LEU A 1 172 ? 0.514 15.384 3.847 1.00 90.12 172 LEU A C 1
ATOM 1319 O O . LEU A 1 172 ? 1.587 14.775 3.778 1.00 90.12 172 LEU A O 1
ATOM 1323 N N . VAL A 1 173 ? 0.437 16.662 4.210 1.00 85.69 173 VAL A N 1
ATOM 1324 C CA . VAL A 1 173 ? 1.586 17.499 4.564 1.00 85.69 173 VAL A CA 1
ATOM 1325 C C . VAL A 1 173 ? 1.726 17.624 6.081 1.00 85.69 173 VAL A C 1
ATOM 1327 O O . VAL A 1 173 ? 0.740 17.713 6.810 1.00 85.69 173 VAL A O 1
ATOM 1330 N N . GLY A 1 174 ? 2.968 17.603 6.569 1.00 72.19 174 GLY A N 1
ATOM 1331 C CA . GLY A 1 174 ? 3.255 17.963 7.958 1.00 72.19 174 GLY A CA 1
ATOM 1332 C C . GLY A 1 174 ? 3.085 19.470 8.148 1.00 72.19 174 GLY A C 1
ATOM 1333 O O . GLY A 1 174 ? 3.441 20.231 7.249 1.00 72.19 174 GLY A O 1
ATOM 1334 N N . LYS A 1 175 ? 2.532 19.878 9.292 1.00 60.25 175 LYS A N 1
ATOM 1335 C CA . LYS A 1 175 ? 2.546 21.277 9.736 1.00 60.25 175 LYS A CA 1
ATOM 1336 C C . LYS A 1 175 ? 3.856 21.599 10.440 1.00 60.25 175 LYS A C 1
ATOM 1338 O O . LYS A 1 175 ? 4.372 20.690 11.130 1.00 60.25 175 LYS A O 1
#

Radius of gyration: 17.77 Å; chains: 1; bounding box: 39×43×50 Å

Secondary structure (DSSP, 8-state):
-EES-SSSHHHHHHHHHHHHHT-----EE-SSHHHHHHHHHHTSSS-EE--THHHHTTTTT-----BSSSS-S-GGGTTTPPBHHHHHT-------TT-------HHHHHH-HHHHHHHHHHHHTTTT-HHHHHHHHTTT--GGG-----HHHHHHHHHHHHHHHHHTGGGSS--

Sequence (175 aa):
FGVSRLAHPATLGALALGKLTGAEFNPVPFSGGKNNRAAVATGEVDFGAQPSGTIVSRGKNFKVLLMFTHKNPIPDISDNAPTMNDHFNANLPSLIAGARAFGVRTATIEKYPDRLEKLQTTLQKVFPDPAFKEAYMKTKAPWEFVEYQGMEACAEYAKNITEIGEEFKELLVGK